Protein AF-A0A8J5UY38-F1 (afdb_monomer_lite)

Secondary structure (DSSP, 8-state):
-HHHHHHHHHHHHHHHHHHHHHS--HHHHHHHHHHHHHHHHHHHHHHHHHHHS---------GGGGSS---HHHHHHHHBSSSSEEE---HHHHHTS-HHHHHHHHHHHTTT--EEE--

Structure (mmCIF, N/CA/C/O backbone):
data_AF-A0A8J5UY38-F1
#
_entry.id   AF-A0A8J5UY38-F1
#
loop_
_atom_site.group_PDB
_atom_site.id
_atom_site.type_symbol
_atom_site.label_atom_id
_atom_site.label_alt_id
_atom_site.label_comp_id
_atom_site.label_asym_id
_atom_site.label_entity_id
_atom_site.label_seq_id
_atom_site.pdbx_PDB_ins_code
_atom_site.Cartn_x
_atom_site.Cartn_y
_atom_site.Cartn_z
_atom_site.occupancy
_atom_site.B_iso_or_equiv
_atom_site.auth_seq_id
_atom_site.auth_comp_id
_atom_site.auth_asym_id
_atom_site.auth_atom_id
_atom_site.pdbx_PDB_model_num
ATOM 1 N N . MET A 1 1 ? 9.227 24.257 -56.733 1.00 61.16 1 MET A N 1
ATOM 2 C CA . MET A 1 1 ? 9.664 22.892 -57.121 1.00 61.16 1 MET A CA 1
ATOM 3 C C . MET A 1 1 ? 11.141 22.641 -56.819 1.00 61.16 1 MET A C 1
ATOM 5 O O . MET A 1 1 ? 11.413 21.622 -56.208 1.00 61.16 1 MET A O 1
ATOM 9 N N . ALA A 1 2 ? 12.070 23.553 -57.137 1.00 66.12 2 ALA A N 1
ATOM 10 C CA . ALA A 1 2 ? 13.512 23.358 -56.895 1.00 66.12 2 ALA A CA 1
ATOM 11 C C . ALA A 1 2 ? 13.932 23.206 -55.411 1.00 66.12 2 ALA A C 1
ATOM 13 O O . ALA A 1 2 ? 14.834 22.435 -55.103 1.00 66.12 2 ALA A O 1
ATOM 14 N N . GLU A 1 3 ? 13.259 23.884 -54.476 1.00 71.94 3 GLU A N 1
ATOM 15 C CA . GLU A 1 3 ? 13.585 23.810 -53.038 1.00 71.94 3 GLU A CA 1
ATOM 16 C C . GLU A 1 3 ? 13.323 22.418 -52.426 1.00 71.94 3 GLU A C 1
ATOM 18 O O . GLU A 1 3 ? 14.075 21.950 -51.573 1.00 71.94 3 GLU A O 1
ATOM 23 N N . ASN A 1 4 ? 12.288 21.723 -52.909 1.00 78.06 4 ASN A N 1
ATOM 24 C CA . ASN A 1 4 ? 11.923 20.385 -52.436 1.00 78.06 4 ASN A CA 1
ATOM 25 C C . ASN A 1 4 ? 12.914 19.314 -52.930 1.00 78.06 4 ASN A C 1
ATOM 27 O O . ASN A 1 4 ? 13.248 18.377 -52.213 1.00 78.06 4 ASN A O 1
ATOM 31 N N . GLU A 1 5 ? 13.433 19.491 -54.146 1.00 79.62 5 GLU A N 1
ATOM 32 C CA . GLU A 1 5 ? 14.453 18.621 -54.744 1.00 79.62 5 GLU A CA 1
ATOM 33 C C . GLU A 1 5 ? 15.807 18.769 -54.026 1.00 79.62 5 GLU A C 1
ATOM 35 O O . GLU A 1 5 ? 16.495 17.778 -53.788 1.00 79.62 5 GLU A O 1
ATOM 40 N N . SER A 1 6 ? 16.160 19.992 -53.605 1.00 82.56 6 SER A N 1
ATOM 41 C CA . SER A 1 6 ? 17.377 20.266 -52.828 1.00 82.56 6 SER A CA 1
ATOM 42 C C . SER A 1 6 ? 17.340 19.617 -51.443 1.00 82.56 6 SER A C 1
ATOM 44 O O . SER A 1 6 ? 18.305 18.961 -51.060 1.00 82.56 6 SER A O 1
ATOM 46 N N . LYS A 1 7 ? 16.222 19.747 -50.709 1.00 86.19 7 LYS A N 1
ATOM 47 C CA . LYS A 1 7 ? 16.050 19.093 -49.397 1.00 86.19 7 LYS A CA 1
ATOM 48 C C . LYS A 1 7 ? 16.119 17.574 -49.507 1.00 86.19 7 LYS A C 1
ATOM 50 O O . LYS A 1 7 ? 16.810 16.928 -48.729 1.00 86.19 7 LYS A O 1
ATOM 55 N N . LYS A 1 8 ? 15.474 17.009 -50.528 1.00 86.62 8 LYS A N 1
ATOM 56 C CA . LYS A 1 8 ? 15.501 15.567 -50.786 1.00 86.62 8 LYS A CA 1
ATOM 57 C C . LYS A 1 8 ? 16.914 15.057 -51.097 1.00 86.62 8 LYS A C 1
ATOM 59 O O . LYS A 1 8 ? 17.278 13.969 -50.659 1.00 86.62 8 LYS A O 1
ATOM 64 N N . MET A 1 9 ? 17.725 15.823 -51.833 1.00 88.00 9 MET A N 1
ATOM 65 C CA . MET A 1 9 ? 19.134 15.478 -52.072 1.00 88.00 9 MET A CA 1
ATOM 66 C C . MET A 1 9 ? 19.986 15.539 -50.802 1.00 88.00 9 MET A C 1
ATOM 68 O O . MET A 1 9 ? 20.829 14.665 -50.598 1.00 88.00 9 MET A O 1
ATOM 72 N N . GLU A 1 10 ? 19.759 16.532 -49.943 1.00 90.44 10 GLU A N 1
ATOM 73 C CA . GLU A 1 10 ? 20.459 16.662 -48.663 1.00 90.44 10 GLU A CA 1
ATOM 74 C C . GLU A 1 10 ? 20.125 15.498 -47.717 1.00 90.44 10 GLU A C 1
ATOM 76 O O . GLU A 1 10 ? 21.032 14.865 -47.174 1.00 90.44 10 GLU A O 1
ATOM 81 N N . GLU A 1 11 ? 18.844 15.131 -47.614 1.00 87.62 11 GLU A N 1
ATOM 82 C CA . GLU A 1 11 ? 18.387 13.967 -46.846 1.00 87.62 11 GLU A CA 1
ATOM 83 C C . GLU A 1 11 ? 19.004 12.659 -47.361 1.00 87.62 11 GLU A C 1
ATOM 85 O O . GLU A 1 11 ? 19.500 11.858 -46.569 1.00 87.62 11 GLU A O 1
ATOM 90 N N . MET A 1 12 ? 19.047 12.442 -48.681 1.00 86.88 12 MET A N 1
ATOM 91 C CA . MET A 1 12 ? 19.672 11.244 -49.259 1.00 86.88 12 MET A CA 1
ATOM 92 C C . MET A 1 12 ? 21.175 11.168 -48.972 1.00 86.88 12 MET A C 1
ATOM 94 O O . MET A 1 12 ? 21.681 10.090 -48.658 1.00 86.88 12 MET A O 1
ATOM 98 N N . CYS A 1 13 ? 21.889 12.293 -49.056 1.00 88.00 13 CYS A N 1
ATOM 99 C CA . CYS A 1 13 ? 23.319 12.354 -48.752 1.00 88.00 13 CYS A CA 1
ATOM 100 C C . CYS A 1 13 ? 23.583 12.022 -47.277 1.00 88.00 13 CYS A C 1
ATOM 102 O O . CYS A 1 13 ? 24.451 11.209 -46.951 1.00 88.00 13 CYS A O 1
ATOM 104 N N . LEU A 1 14 ? 22.775 12.590 -46.383 1.00 85.50 14 LEU A N 1
ATOM 105 C CA . LEU A 1 14 ? 22.870 12.352 -44.949 1.00 85.50 14 LEU A CA 1
ATOM 106 C C . LEU A 1 14 ? 22.584 10.881 -44.611 1.00 85.50 14 LEU A C 1
ATOM 108 O O . LEU A 1 14 ? 23.348 10.259 -43.872 1.00 85.50 14 LEU A O 1
ATOM 112 N N . LEU A 1 15 ? 21.549 10.288 -45.212 1.00 81.50 15 LEU A N 1
ATOM 113 C CA . LEU A 1 15 ? 21.220 8.872 -45.036 1.00 81.50 15 LEU A CA 1
ATOM 114 C C . LEU A 1 15 ? 22.317 7.940 -45.570 1.00 81.50 15 LEU A C 1
ATOM 116 O O . LEU A 1 15 ? 22.617 6.940 -44.928 1.00 81.50 15 LEU A O 1
ATOM 120 N N . GLN A 1 16 ? 22.971 8.273 -46.685 1.00 84.12 16 GLN A N 1
ATOM 121 C CA . GLN A 1 16 ? 24.097 7.490 -47.212 1.00 84.12 16 GLN A CA 1
ATOM 122 C C . GLN A 1 16 ? 25.332 7.535 -46.305 1.00 84.12 16 GLN A C 1
ATOM 124 O O . GLN A 1 16 ? 26.045 6.539 -46.175 1.00 84.12 16 GLN A O 1
ATOM 129 N N . ILE A 1 17 ? 25.600 8.681 -45.675 1.00 80.62 17 ILE A N 1
ATOM 130 C CA . ILE A 1 17 ? 26.696 8.821 -44.710 1.00 80.62 17 ILE A CA 1
ATOM 131 C C . ILE A 1 17 ? 26.387 8.016 -43.447 1.00 80.62 17 ILE A C 1
ATOM 133 O O . ILE A 1 17 ? 27.258 7.296 -42.959 1.00 80.62 17 ILE A O 1
ATOM 137 N N . LEU A 1 18 ? 25.148 8.085 -42.951 1.00 75.19 18 LEU A N 1
ATOM 138 C CA . LEU A 1 18 ? 24.695 7.274 -41.822 1.00 75.19 18 LEU A CA 1
ATOM 139 C C . LEU A 1 18 ? 24.760 5.774 -42.132 1.00 75.19 18 LEU A C 1
ATOM 141 O O . LEU A 1 18 ? 25.220 5.013 -41.288 1.00 75.19 18 LEU A O 1
ATOM 145 N N . ASP A 1 19 ? 24.376 5.352 -43.338 1.00 72.62 19 ASP A N 1
ATOM 146 C CA . ASP A 1 19 ? 24.466 3.955 -43.777 1.00 72.62 19 ASP A CA 1
ATOM 147 C C . ASP A 1 19 ? 25.928 3.484 -43.858 1.00 72.62 19 ASP A C 1
ATOM 149 O O . ASP A 1 19 ? 26.276 2.432 -43.326 1.00 72.62 19 ASP A O 1
ATOM 153 N N . LYS A 1 20 ? 26.835 4.311 -44.400 1.00 73.69 20 LYS A N 1
ATOM 154 C CA . LYS A 1 20 ? 28.282 4.026 -44.399 1.00 73.69 20 LYS A CA 1
ATOM 155 C C . LYS A 1 20 ? 28.887 3.955 -42.997 1.00 73.69 20 LYS A C 1
ATOM 157 O O . LYS A 1 20 ? 29.746 3.111 -42.755 1.00 73.69 20 LYS A O 1
ATOM 162 N N . LEU A 1 21 ? 28.468 4.823 -42.079 1.00 69.75 21 LEU A N 1
ATOM 163 C CA . LEU A 1 21 ? 28.877 4.762 -40.670 1.00 69.75 21 LEU A CA 1
ATOM 164 C C . LEU A 1 21 ? 28.272 3.534 -39.967 1.00 69.75 21 LEU A C 1
ATOM 166 O O . LEU A 1 21 ? 28.899 2.954 -39.080 1.00 69.75 21 LEU A O 1
ATOM 170 N N . GLY A 1 22 ? 27.079 3.120 -40.399 1.00 68.06 22 GLY A N 1
ATOM 171 C CA . GLY A 1 22 ? 26.347 1.940 -39.947 1.00 68.06 22 GLY A CA 1
ATOM 172 C C . GLY A 1 22 ? 26.857 0.610 -40.511 1.00 68.06 22 GLY A C 1
ATOM 173 O O . GLY A 1 22 ? 26.551 -0.431 -39.929 1.00 68.06 22 GLY A O 1
ATOM 174 N N . GLN A 1 23 ? 27.699 0.611 -41.555 1.00 69.50 23 GLN A N 1
ATOM 175 C CA . GLN A 1 23 ? 28.311 -0.581 -42.178 1.00 69.50 23 GLN A CA 1
ATOM 176 C C . GLN A 1 23 ? 29.368 -1.304 -41.305 1.00 69.50 23 GLN A C 1
ATOM 178 O O . GLN A 1 23 ? 30.266 -1.981 -41.798 1.00 69.50 23 GLN A O 1
ATOM 183 N N . GLY A 1 24 ? 29.191 -1.268 -39.981 1.00 64.94 24 GLY A N 1
ATOM 184 C CA . GLY A 1 24 ? 29.411 -2.455 -39.159 1.00 64.94 24 GLY A CA 1
ATOM 185 C C . GLY A 1 24 ? 30.849 -2.721 -38.736 1.00 64.94 24 GLY A C 1
ATOM 186 O O . GLY A 1 24 ? 31.385 -3.799 -38.983 1.00 64.94 24 GLY A O 1
ATOM 187 N N . SER A 1 25 ? 31.448 -1.811 -37.967 1.00 73.88 25 SER A N 1
ATOM 188 C CA . SER A 1 25 ? 32.514 -2.242 -37.058 1.00 73.88 25 SER A CA 1
ATOM 189 C C . SER A 1 25 ? 31.889 -2.996 -35.884 1.00 73.88 25 SER A C 1
ATOM 191 O O . SER A 1 25 ? 30.968 -2.491 -35.240 1.00 73.88 25 SER A O 1
ATOM 193 N N . LYS A 1 26 ? 32.406 -4.187 -35.551 1.00 77.19 26 LYS A N 1
ATOM 194 C CA . LYS A 1 26 ? 32.006 -4.930 -34.337 1.00 77.19 26 LYS A CA 1
ATOM 195 C C . LYS A 1 26 ? 32.082 -4.052 -33.082 1.00 77.19 26 LYS A C 1
ATOM 197 O O . LYS A 1 26 ? 31.275 -4.215 -32.175 1.00 77.19 26 LYS A O 1
ATOM 202 N N . LEU A 1 27 ? 33.009 -3.091 -33.062 1.00 78.94 27 LEU A N 1
ATOM 203 C CA . LEU A 1 27 ? 33.159 -2.130 -31.972 1.00 78.94 27 LEU A CA 1
ATOM 204 C C . LEU A 1 27 ? 31.931 -1.227 -31.805 1.00 78.94 27 LEU A C 1
ATOM 206 O O . LEU A 1 27 ? 31.550 -0.959 -30.672 1.00 78.94 27 LEU A O 1
ATOM 210 N N . LEU A 1 28 ? 31.278 -0.807 -32.895 1.00 83.06 28 LEU A N 1
ATOM 211 C CA . LEU A 1 28 ? 30.073 0.026 -32.827 1.00 83.06 28 LEU A CA 1
ATOM 212 C C . LEU A 1 28 ? 28.929 -0.724 -32.136 1.00 83.06 28 LEU A C 1
ATOM 214 O O . LEU A 1 28 ? 28.303 -0.188 -31.229 1.00 83.06 28 LEU A O 1
ATOM 218 N N . TRP A 1 29 ? 28.708 -1.985 -32.514 1.00 83.75 29 TRP A N 1
ATOM 219 C CA . TRP A 1 29 ? 27.696 -2.837 -31.885 1.00 83.75 29 TRP A CA 1
ATOM 220 C C . TRP A 1 29 ? 28.019 -3.148 -30.422 1.00 83.75 29 TRP A C 1
ATOM 222 O O . TRP A 1 29 ? 27.114 -3.150 -29.593 1.00 83.75 29 TRP A O 1
ATOM 232 N N . ILE A 1 30 ? 29.296 -3.352 -30.079 1.00 87.88 30 ILE A N 1
ATOM 233 C CA . ILE A 1 30 ? 29.726 -3.542 -28.685 1.00 87.88 30 ILE A CA 1
ATOM 234 C C . ILE A 1 30 ? 29.429 -2.288 -27.857 1.00 87.88 30 ILE A C 1
ATOM 236 O O . ILE A 1 30 ? 28.799 -2.392 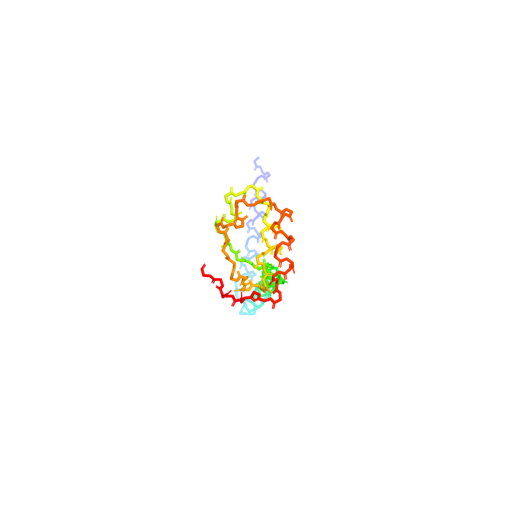-26.808 1.00 87.88 30 ILE A O 1
ATOM 240 N N . VAL A 1 31 ? 29.833 -1.105 -28.331 1.00 88.31 31 VAL A N 1
ATOM 241 C CA . VAL A 1 31 ? 29.578 0.165 -27.633 1.00 88.31 31 VAL A CA 1
ATOM 242 C C . VAL A 1 31 ? 28.078 0.407 -27.496 1.00 88.31 31 VAL A C 1
ATOM 244 O O . VAL A 1 31 ? 27.610 0.708 -26.405 1.00 88.31 31 VAL A O 1
ATOM 247 N N . PHE A 1 32 ? 27.312 0.190 -28.564 1.00 89.44 32 PHE A N 1
ATOM 248 C CA . PHE A 1 32 ? 25.859 0.324 -28.553 1.00 89.44 32 PHE A CA 1
ATOM 249 C C . PHE A 1 32 ? 25.197 -0.584 -27.509 1.00 89.44 32 PHE A C 1
ATOM 251 O O . PHE A 1 32 ? 24.404 -0.109 -26.696 1.00 89.44 32 PHE A O 1
ATOM 258 N N . VAL A 1 33 ? 25.561 -1.870 -27.468 1.00 93.25 33 VAL A N 1
ATOM 259 C CA . VAL A 1 33 ? 25.020 -2.824 -26.489 1.00 93.25 33 VAL A CA 1
ATOM 260 C C . VAL A 1 33 ? 25.414 -2.440 -25.063 1.00 93.25 33 VAL A C 1
ATOM 262 O O . VAL A 1 33 ? 24.567 -2.484 -24.173 1.00 93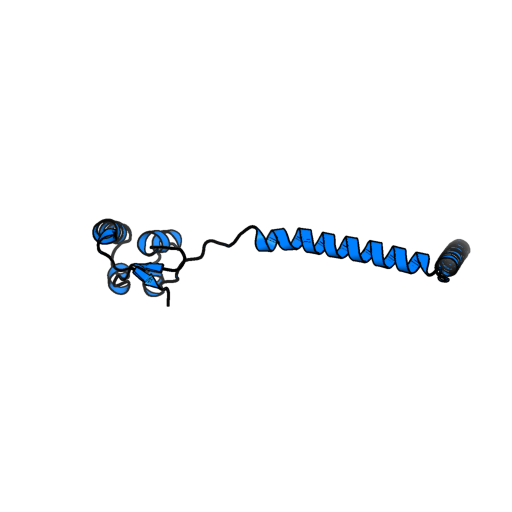.25 33 VAL A O 1
ATOM 265 N N . VAL A 1 34 ? 26.659 -2.020 -24.828 1.00 94.75 34 VAL A N 1
ATOM 266 C CA . VAL A 1 34 ? 27.120 -1.578 -23.500 1.00 94.75 34 VAL A CA 1
ATOM 267 C C . VAL A 1 34 ? 26.371 -0.322 -23.047 1.00 94.75 34 VAL A C 1
ATOM 269 O O . VAL A 1 34 ? 25.881 -0.269 -21.917 1.00 94.75 34 VAL A O 1
ATOM 272 N N . SER A 1 35 ? 26.218 0.670 -23.922 1.00 92.69 35 SER A N 1
ATOM 273 C CA . SER A 1 35 ? 25.493 1.905 -23.619 1.00 92.69 35 SER A CA 1
ATOM 274 C C . SER A 1 35 ? 24.008 1.649 -23.352 1.00 92.69 35 SER A C 1
ATOM 276 O O . SER A 1 35 ? 23.454 2.194 -22.398 1.00 92.69 35 SER A O 1
ATOM 278 N N . ILE A 1 36 ? 23.361 0.778 -24.130 1.00 95.62 36 ILE A N 1
ATOM 279 C CA . ILE A 1 36 ? 21.957 0.413 -23.897 1.00 95.62 36 ILE A CA 1
ATOM 280 C C . ILE A 1 36 ? 21.806 -0.362 -22.597 1.00 95.62 36 ILE A C 1
ATOM 282 O O . ILE A 1 36 ? 20.939 -0.035 -21.792 1.00 95.62 36 ILE A O 1
ATOM 286 N N . THR A 1 37 ? 22.654 -1.361 -22.363 1.00 95.50 37 THR A N 1
ATOM 287 C CA . THR A 1 37 ? 22.548 -2.215 -21.175 1.00 95.50 37 THR A CA 1
ATOM 288 C C . THR A 1 37 ? 22.734 -1.393 -19.904 1.00 95.50 37 THR A C 1
ATOM 290 O O . THR A 1 37 ? 21.934 -1.507 -18.981 1.00 95.50 37 THR A O 1
ATOM 293 N N . THR A 1 38 ? 23.734 -0.508 -19.870 1.00 93.00 38 THR A N 1
ATOM 294 C CA . THR A 1 38 ? 23.953 0.386 -18.722 1.00 93.00 38 THR A CA 1
ATOM 295 C C . THR A 1 38 ? 22.779 1.343 -18.510 1.00 93.00 38 THR A C 1
ATOM 297 O O . THR A 1 38 ? 22.322 1.492 -17.379 1.00 93.00 38 THR A O 1
ATOM 300 N N . SER A 1 39 ? 22.223 1.918 -19.578 1.00 93.38 39 SER A N 1
ATOM 301 C CA . SER A 1 39 ? 21.052 2.801 -19.490 1.00 93.38 39 SER A CA 1
ATOM 302 C C . SER A 1 39 ? 19.804 2.072 -18.980 1.00 93.38 39 SER A C 1
ATOM 304 O O . SER A 1 39 ? 19.104 2.589 -18.110 1.00 93.38 39 SER A O 1
ATOM 306 N N . LEU A 1 40 ? 19.541 0.858 -19.475 1.00 95.25 40 LEU A N 1
ATOM 307 C CA . LEU A 1 40 ? 18.395 0.046 -19.059 1.00 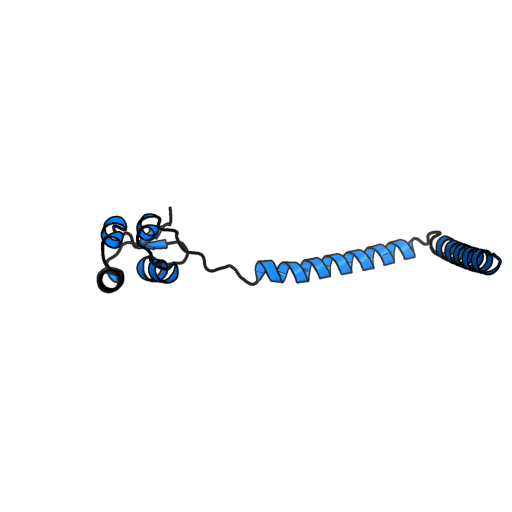95.25 40 LEU A CA 1
ATOM 308 C C . LEU A 1 40 ? 18.513 -0.395 -17.601 1.00 95.25 40 LEU A C 1
ATOM 310 O O . LEU A 1 40 ? 17.551 -0.263 -16.847 1.00 95.25 40 LEU A O 1
ATOM 314 N N . VAL A 1 41 ? 19.687 -0.881 -17.187 1.00 94.75 41 VAL A N 1
ATOM 315 C CA . VAL A 1 41 ? 19.928 -1.289 -15.796 1.00 94.75 41 VAL A CA 1
ATOM 316 C C . VAL A 1 41 ? 19.787 -0.096 -14.860 1.00 94.75 41 VAL A C 1
ATOM 318 O O . VAL A 1 41 ? 19.160 -0.225 -13.814 1.00 94.75 41 VAL A O 1
ATOM 321 N N . ASN A 1 42 ? 20.305 1.072 -15.243 1.00 89.75 42 ASN A N 1
ATOM 322 C CA . ASN A 1 42 ? 20.193 2.270 -14.420 1.00 89.75 42 ASN A CA 1
ATOM 323 C C . ASN A 1 42 ? 18.735 2.741 -14.298 1.00 89.75 42 ASN A C 1
ATOM 325 O O . ASN A 1 42 ? 18.265 3.015 -13.197 1.00 89.75 42 ASN A O 1
ATOM 329 N N . GLY A 1 43 ? 17.987 2.748 -15.407 1.00 89.62 43 GLY A N 1
ATOM 330 C CA . GLY A 1 43 ? 16.557 3.063 -15.397 1.00 89.62 43 GLY A CA 1
ATOM 331 C C . GLY A 1 43 ? 15.749 2.094 -14.530 1.00 89.62 43 GLY A C 1
ATOM 332 O O . GLY A 1 43 ? 14.931 2.525 -13.718 1.00 89.62 43 GLY A O 1
ATOM 333 N N . LEU A 1 44 ? 16.019 0.791 -14.639 1.00 89.31 44 LEU A N 1
ATOM 334 C CA . LEU A 1 44 ? 15.361 -0.226 -13.821 1.00 89.31 44 LEU A CA 1
ATOM 335 C C . LEU A 1 44 ? 15.736 -0.099 -12.339 1.00 89.31 44 LEU A C 1
ATOM 337 O O . LEU A 1 44 ? 14.865 -0.210 -11.479 1.00 89.31 44 LEU A O 1
ATOM 341 N N . HIS A 1 45 ? 17.005 0.175 -12.032 1.00 88.06 45 HIS A N 1
ATOM 342 C CA . HIS A 1 45 ? 17.476 0.364 -10.664 1.00 88.06 45 HIS A CA 1
ATOM 343 C C . HIS A 1 45 ? 16.794 1.568 -10.002 1.00 88.06 45 HIS A C 1
ATOM 345 O O . HIS A 1 45 ? 16.219 1.424 -8.923 1.00 88.06 45 HIS A O 1
ATOM 351 N N . SER A 1 46 ? 16.753 2.723 -10.674 1.00 86.19 46 SER A N 1
ATOM 352 C CA . SER A 1 46 ? 16.049 3.905 -10.164 1.00 86.19 46 SER A CA 1
ATOM 353 C C . SER A 1 46 ? 14.546 3.665 -9.982 1.00 86.19 46 SER A C 1
ATOM 355 O O . SER A 1 46 ? 13.982 4.089 -8.977 1.00 86.19 46 SER A O 1
ATOM 357 N N . MET A 1 47 ? 13.897 2.943 -10.903 1.00 84.44 47 MET A N 1
ATOM 358 C CA . MET A 1 47 ? 12.471 2.611 -10.781 1.00 84.44 47 MET A CA 1
ATOM 359 C C . MET A 1 47 ? 12.190 1.615 -9.654 1.00 84.44 47 MET A C 1
ATOM 361 O O . MET A 1 47 ? 11.182 1.745 -8.966 1.00 84.44 47 MET A O 1
ATOM 365 N N . SER A 1 48 ? 13.082 0.650 -9.418 1.00 83.62 48 SER A N 1
ATOM 366 C CA . SER A 1 48 ? 12.909 -0.338 -8.348 1.00 83.62 48 SER A CA 1
ATOM 367 C C . SER A 1 48 ? 12.841 0.307 -6.963 1.00 83.62 48 SER A C 1
ATOM 369 O O . SER A 1 48 ? 12.066 -0.139 -6.120 1.00 83.62 48 SER A O 1
ATOM 371 N N . TYR A 1 49 ? 13.568 1.410 -6.749 1.00 79.38 49 TYR A N 1
ATOM 372 C CA . TYR A 1 49 ? 13.547 2.128 -5.477 1.00 79.38 49 TYR A CA 1
ATOM 373 C C . TYR A 1 49 ? 12.157 2.681 -5.149 1.00 79.38 49 TYR A C 1
ATOM 375 O O . TYR A 1 49 ? 11.725 2.591 -4.008 1.00 79.38 49 TYR A O 1
ATOM 383 N N . VAL A 1 50 ? 11.411 3.170 -6.145 1.00 77.81 50 VAL A N 1
ATOM 384 C CA . VAL A 1 50 ? 10.048 3.693 -5.942 1.00 77.81 50 VAL A CA 1
ATOM 385 C C . VAL A 1 50 ? 9.093 2.611 -5.428 1.00 77.81 50 VAL A C 1
ATOM 387 O O . VAL A 1 50 ? 8.219 2.902 -4.620 1.00 77.81 50 VAL A O 1
ATOM 390 N N . PHE A 1 51 ? 9.274 1.361 -5.858 1.00 72.81 51 PHE A N 1
ATOM 391 C CA . PHE A 1 51 ? 8.408 0.248 -5.457 1.00 72.81 51 PHE A CA 1
ATOM 392 C C . PHE A 1 51 ? 8.882 -0.485 -4.195 1.00 72.81 51 PHE A C 1
ATOM 394 O O . PHE A 1 51 ? 8.084 -1.176 -3.569 1.00 72.81 51 PHE A O 1
ATOM 401 N N . ILE A 1 52 ? 10.158 -0.353 -3.819 1.00 76.75 52 ILE A N 1
ATOM 402 C CA . ILE A 1 52 ? 10.733 -0.997 -2.625 1.00 76.75 52 ILE A CA 1
ATOM 403 C C . ILE A 1 52 ? 10.733 -0.056 -1.412 1.00 76.75 52 ILE A C 1
ATOM 405 O O . ILE A 1 52 ? 10.658 -0.529 -0.282 1.00 76.75 52 ILE A O 1
ATOM 409 N N . ALA A 1 53 ? 10.831 1.262 -1.621 1.00 73.94 53 ALA A N 1
ATOM 410 C CA . ALA A 1 53 ? 11.075 2.218 -0.540 1.00 73.94 53 ALA A CA 1
ATOM 411 C C . ALA A 1 53 ? 9.950 2.290 0.501 1.00 73.94 53 ALA A C 1
ATOM 413 O O . ALA A 1 53 ? 10.229 2.595 1.658 1.00 73.94 53 ALA A O 1
ATOM 414 N N . GLU A 1 54 ? 8.704 1.997 0.126 1.00 71.50 54 GLU A N 1
ATOM 415 C CA . GLU A 1 54 ? 7.576 2.068 1.052 1.00 71.50 54 GLU A CA 1
ATOM 416 C C . GLU A 1 54 ? 6.738 0.791 0.999 1.00 71.50 54 GLU A C 1
ATOM 418 O O . GLU A 1 54 ? 5.986 0.545 0.058 1.00 71.50 54 GLU A O 1
ATOM 423 N N . ILE A 1 55 ? 6.837 -0.013 2.059 1.00 72.62 55 ILE A N 1
ATOM 424 C CA . ILE A 1 55 ? 5.816 -1.011 2.372 1.00 72.62 55 ILE A CA 1
ATOM 425 C C . ILE A 1 55 ? 4.660 -0.229 3.010 1.00 72.62 55 ILE A C 1
ATOM 427 O O . ILE A 1 55 ? 4.843 0.324 4.099 1.00 72.62 55 I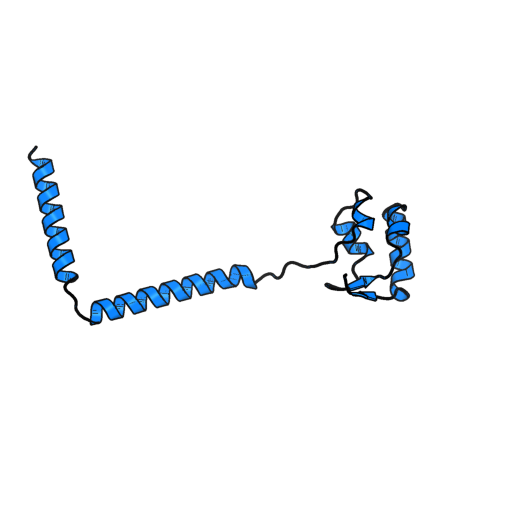LE A O 1
ATOM 431 N N . PRO A 1 56 ? 3.481 -0.126 2.369 1.00 74.25 56 PRO A N 1
ATOM 432 C CA . PRO A 1 56 ? 2.359 0.565 2.980 1.00 74.25 56 PRO A CA 1
ATOM 433 C C . PRO A 1 56 ? 1.976 -0.161 4.269 1.00 74.25 56 PRO A C 1
ATOM 435 O O . PRO A 1 56 ? 1.926 -1.392 4.308 1.00 74.25 56 PRO A O 1
ATOM 438 N N . GLY A 1 57 ? 1.688 0.599 5.326 1.00 77.12 57 GLY A N 1
ATOM 439 C CA . GLY A 1 57 ? 1.248 0.020 6.592 1.00 77.12 57 GLY A CA 1
ATOM 440 C C . GLY A 1 57 ? -0.004 -0.830 6.378 1.00 77.12 57 GLY A C 1
ATOM 441 O O . GLY A 1 57 ? -1.081 -0.294 6.100 1.00 77.12 57 GLY A O 1
ATOM 442 N N . HIS A 1 58 ? 0.138 -2.145 6.511 1.00 82.81 58 HIS A N 1
ATOM 443 C CA . HIS A 1 58 ? -0.959 -3.092 6.398 1.00 82.81 58 HIS A CA 1
ATOM 444 C C . HIS A 1 58 ? -1.640 -3.256 7.758 1.00 82.81 58 HIS A C 1
ATOM 446 O O . HIS A 1 58 ? -1.055 -3.026 8.817 1.00 82.81 58 HIS A O 1
ATOM 452 N N . TRP A 1 59 ? -2.936 -3.530 7.716 1.00 87.06 59 TRP A N 1
ATOM 453 C CA . TRP A 1 59 ? -3.753 -3.796 8.890 1.00 87.06 59 TRP A CA 1
ATOM 454 C C . TRP A 1 59 ? -4.981 -4.583 8.448 1.00 87.06 59 TRP A C 1
ATOM 456 O O . TRP A 1 59 ? -5.298 -4.679 7.259 1.00 87.06 59 TRP A O 1
ATOM 466 N N . CYS A 1 60 ? -5.670 -5.158 9.418 1.00 88.00 60 CYS A N 1
ATOM 467 C CA . CYS A 1 60 ? -6.660 -6.181 9.145 1.00 88.00 60 CYS A CA 1
ATOM 468 C C . CYS A 1 60 ? -8.043 -5.582 8.928 1.00 88.00 60 CYS A C 1
ATOM 470 O O . CYS A 1 60 ? -8.521 -4.774 9.727 1.00 88.00 60 CYS A O 1
ATOM 472 N N . SER A 1 61 ? -8.693 -5.998 7.842 1.00 87.38 61 SER A N 1
ATOM 473 C CA . SER A 1 61 ? -10.046 -5.560 7.521 1.00 87.38 61 SER A CA 1
ATOM 474 C C . SER A 1 61 ? -11.053 -6.325 8.374 1.00 87.38 61 SER A C 1
ATOM 476 O O . SER A 1 61 ? -11.099 -7.551 8.328 1.00 87.38 61 SER A O 1
ATOM 478 N N . ILE A 1 62 ? -11.860 -5.605 9.153 1.00 89.44 62 ILE A N 1
ATOM 479 C CA . ILE A 1 62 ? -12.846 -6.193 10.068 1.00 89.44 62 ILE A CA 1
ATOM 480 C C . ILE A 1 62 ? -14.236 -5.805 9.566 1.00 89.44 62 ILE A C 1
ATOM 482 O O . ILE A 1 62 ? -14.717 -4.711 9.879 1.00 89.44 62 ILE A O 1
ATOM 486 N N . PRO A 1 63 ? -14.894 -6.661 8.765 1.00 87.31 63 PRO A N 1
ATOM 487 C CA . PRO A 1 63 ? -16.133 -6.304 8.075 1.00 87.31 63 PRO A CA 1
ATOM 488 C C . PRO A 1 63 ? -17.283 -5.985 9.038 1.00 87.31 63 PRO A C 1
ATOM 490 O O . PRO A 1 63 ? -18.191 -5.229 8.702 1.00 87.31 63 PRO A O 1
ATOM 493 N N . GLN A 1 64 ? -17.246 -6.512 10.264 1.00 86.19 64 GLN A N 1
ATOM 494 C CA . GLN A 1 64 ? -18.243 -6.223 11.296 1.00 86.19 64 GLN A CA 1
ATOM 495 C C . GLN A 1 64 ? -18.216 -4.742 11.707 1.00 86.19 64 GLN A C 1
ATOM 497 O O . GLN A 1 64 ? -19.270 -4.148 11.916 1.00 86.19 64 GLN A O 1
ATOM 502 N N . LEU A 1 65 ? -17.025 -4.135 11.736 1.00 85.00 65 LEU A N 1
ATOM 503 C CA . LEU A 1 65 ? -16.808 -2.733 12.098 1.00 85.00 65 LEU A CA 1
ATOM 504 C C . LEU A 1 65 ? -16.937 -1.764 10.912 1.00 85.00 65 LEU A C 1
ATOM 506 O O . LEU A 1 65 ? -16.833 -0.558 11.106 1.00 85.00 65 LEU A O 1
ATOM 510 N N . GLN A 1 66 ? -17.183 -2.268 9.697 1.00 80.12 66 GLN A N 1
ATOM 511 C CA . GLN A 1 66 ? -17.478 -1.444 8.514 1.00 80.12 66 GLN A CA 1
ATOM 512 C C . GLN A 1 66 ? -18.963 -1.072 8.395 1.00 80.12 66 GLN A C 1
ATOM 514 O O . GLN A 1 66 ? -19.319 -0.197 7.611 1.00 80.12 66 GLN A O 1
ATOM 519 N N . LYS A 1 67 ? -19.837 -1.757 9.142 1.00 71.69 67 LYS A N 1
ATOM 520 C CA . LYS A 1 67 ? -21.272 -1.453 9.217 1.00 71.69 67 LYS A CA 1
ATOM 521 C C . LYS A 1 67 ? -21.563 -0.117 9.908 1.00 71.69 67 LYS A C 1
ATOM 523 O O . LYS A 1 67 ? -22.377 0.640 9.379 1.00 71.69 67 LYS A O 1
ATOM 528 N N . PRO A 1 68 ? -20.959 0.197 11.070 1.00 71.75 68 PRO A N 1
ATOM 529 C CA . PRO A 1 68 ? -20.995 1.559 11.572 1.00 71.75 68 PRO A CA 1
ATOM 530 C C . PRO A 1 68 ? -20.153 2.450 10.646 1.00 71.75 68 PRO A C 1
ATOM 532 O O . PRO A 1 68 ? -19.101 2.029 10.175 1.00 71.75 68 PRO A O 1
ATOM 535 N N . ASN A 1 69 ? -20.600 3.684 10.382 1.00 82.44 69 ASN A N 1
ATOM 536 C CA . ASN A 1 69 ? -19.896 4.685 9.557 1.00 82.44 69 ASN A CA 1
ATOM 537 C C . ASN A 1 69 ? -18.601 5.204 10.234 1.00 82.44 69 ASN A C 1
ATOM 539 O O . ASN A 1 69 ? -18.394 6.409 10.379 1.00 82.44 69 ASN A O 1
ATOM 543 N N . TRP A 1 70 ? -17.744 4.305 10.712 1.00 87.19 70 TRP A N 1
ATOM 544 C CA . TRP A 1 70 ? -16.461 4.608 11.331 1.00 87.19 70 TRP A CA 1
ATOM 545 C C . TRP A 1 70 ? -15.382 4.760 10.268 1.00 87.19 70 TRP A C 1
ATOM 547 O O . TRP A 1 70 ? -15.354 4.064 9.254 1.00 87.19 70 TRP A O 1
ATOM 557 N N . SER A 1 71 ? -14.451 5.676 10.512 1.00 89.88 71 SER A N 1
ATOM 558 C CA . SER A 1 71 ? -13.294 5.831 9.639 1.00 89.88 71 SER A CA 1
ATOM 559 C C . SER A 1 71 ? -12.328 4.653 9.794 1.00 89.88 71 SER A C 1
ATOM 561 O O . SER A 1 71 ? -12.167 4.089 10.876 1.00 89.88 71 SER A O 1
ATOM 563 N N . ALA A 1 72 ? -11.589 4.335 8.731 1.00 87.94 72 ALA A N 1
ATOM 564 C CA . ALA A 1 72 ? -10.536 3.317 8.772 1.00 87.94 72 ALA A CA 1
ATOM 565 C C . ALA A 1 72 ? -9.518 3.550 9.909 1.00 87.94 72 ALA A C 1
ATOM 567 O O . ALA A 1 72 ? -9.049 2.600 10.529 1.00 87.94 72 ALA A O 1
ATOM 568 N N . LYS A 1 73 ? -9.215 4.818 10.232 1.00 88.75 73 LYS A N 1
ATOM 569 C CA . LYS A 1 73 ? -8.317 5.185 11.341 1.00 88.75 73 LYS A CA 1
ATOM 570 C C . LYS A 1 73 ? -8.892 4.801 12.705 1.00 88.75 73 LYS A C 1
ATOM 572 O O . LYS A 1 73 ? -8.154 4.317 13.556 1.00 88.75 73 LYS A O 1
ATOM 577 N N . GLN A 1 74 ? -10.194 5.004 12.896 1.00 90.81 74 GLN A N 1
ATOM 578 C CA . GLN A 1 74 ? -10.899 4.630 14.122 1.00 90.81 74 GLN A CA 1
ATOM 579 C C . GLN A 1 74 ? -10.916 3.116 14.304 1.00 90.81 74 GLN A C 1
ATOM 581 O O . GLN A 1 74 ? -10.553 2.635 15.371 1.00 90.81 74 GLN A O 1
ATOM 586 N N . ILE A 1 75 ? -11.259 2.377 13.244 1.00 90.94 75 ILE A N 1
ATOM 587 C CA . ILE A 1 75 ? -11.267 0.910 13.261 1.00 90.94 75 ILE A CA 1
ATOM 588 C C . ILE A 1 75 ? -9.865 0.388 13.598 1.00 90.94 75 ILE A C 1
ATOM 590 O O . ILE A 1 75 ? -9.719 -0.411 14.518 1.00 90.94 75 ILE A O 1
ATOM 594 N N . LYS A 1 76 ? -8.828 0.905 12.928 1.00 90.38 76 LYS A N 1
ATOM 595 C CA . LYS A 1 76 ? -7.431 0.538 13.191 1.00 90.38 76 LYS A CA 1
ATOM 596 C C . LYS A 1 76 ? -7.028 0.779 14.652 1.00 90.38 76 LYS A C 1
ATOM 598 O O . LYS A 1 76 ? -6.403 -0.084 15.251 1.00 90.38 76 LYS A O 1
ATOM 603 N N . ASN A 1 77 ? -7.415 1.907 15.248 1.00 91.44 77 ASN A N 1
ATOM 604 C CA . ASN A 1 77 ? -7.057 2.246 16.631 1.00 91.44 77 ASN A CA 1
ATOM 605 C C . ASN A 1 77 ? -7.612 1.254 17.673 1.00 91.44 77 ASN A C 1
ATOM 607 O O . ASN A 1 77 ? -6.968 1.005 18.689 1.00 91.44 77 ASN A O 1
ATOM 611 N N . ILE A 1 78 ? -8.798 0.687 17.427 1.00 91.62 78 ILE A N 1
ATOM 612 C CA . ILE A 1 78 ? -9.460 -0.233 18.367 1.00 91.62 78 ILE A CA 1
ATOM 613 C C . ILE A 1 78 ? -9.140 -1.707 18.103 1.00 91.62 78 ILE A C 1
ATOM 615 O O . ILE A 1 78 ? -9.277 -2.535 19.001 1.00 91.62 78 ILE A O 1
ATOM 619 N N . SER A 1 79 ? -8.739 -2.059 16.881 1.00 90.69 79 SER A N 1
ATOM 620 C CA . SER A 1 79 ? -8.518 -3.454 16.508 1.00 90.69 79 SER A CA 1
ATOM 621 C C . SER A 1 79 ? -7.057 -3.865 16.431 1.00 90.69 79 SER A C 1
ATOM 623 O O . SER A 1 79 ? -6.765 -5.041 16.643 1.00 90.69 79 SER A O 1
ATOM 625 N N . GLN A 1 80 ? -6.153 -2.931 16.133 1.00 90.69 80 GLN A N 1
ATOM 626 C CA . GLN A 1 80 ? -4.768 -3.252 15.824 1.00 90.69 80 GLN A CA 1
ATOM 627 C C . GLN A 1 80 ? -3.979 -3.604 17.088 1.00 90.69 80 GLN A C 1
ATOM 629 O O . GLN A 1 80 ? -3.753 -2.753 17.952 1.00 90.69 80 GLN A O 1
ATOM 634 N N . ALA A 1 81 ? -3.515 -4.852 17.153 1.00 88.81 81 ALA A N 1
ATOM 635 C CA . ALA A 1 81 ? -2.494 -5.276 18.104 1.00 88.81 81 ALA A CA 1
ATOM 636 C C . ALA A 1 81 ? -1.093 -5.178 17.477 1.00 88.81 81 ALA A C 1
ATOM 638 O O . ALA A 1 81 ? -0.166 -4.699 18.125 1.00 88.81 81 ALA A O 1
ATOM 639 N N . ASP A 1 82 ? -0.975 -5.587 16.211 1.00 85.81 82 ASP A N 1
ATOM 640 C CA . ASP A 1 82 ? 0.249 -5.571 15.403 1.00 85.81 82 ASP A CA 1
ATOM 641 C C . ASP A 1 82 ? -0.109 -5.396 13.907 1.00 85.81 82 ASP A C 1
ATOM 643 O O . ASP A 1 82 ? -1.281 -5.235 13.566 1.00 85.81 82 ASP A O 1
ATOM 647 N N . GLU A 1 83 ? 0.857 -5.416 12.988 1.00 83.06 83 GLU A N 1
ATOM 648 C CA . GLU A 1 83 ? 0.599 -5.288 11.540 1.00 83.06 83 GLU A CA 1
ATOM 649 C C . GLU A 1 83 ? -0.243 -6.454 10.972 1.00 83.06 83 GLU A C 1
ATOM 651 O O . GLU A 1 83 ? -1.126 -6.237 10.139 1.00 83.06 83 GLU A O 1
ATOM 656 N N . CYS A 1 84 ? -0.047 -7.670 11.500 1.00 86.62 84 CYS A N 1
ATOM 657 C CA . CYS A 1 84 ? -0.727 -8.906 11.072 1.00 86.62 84 CYS A CA 1
ATOM 658 C C . CYS A 1 84 ? -1.667 -9.514 12.125 1.00 86.62 84 CYS A C 1
ATOM 660 O O . CYS A 1 84 ? -2.172 -10.626 11.934 1.00 86.62 84 CYS A O 1
ATOM 662 N N . HIS A 1 85 ? -1.886 -8.820 13.244 1.00 91.25 85 HIS A N 1
ATOM 663 C CA . HIS A 1 85 ? -2.659 -9.354 14.358 1.00 91.25 85 HIS A CA 1
ATOM 664 C C . HIS A 1 85 ? -3.670 -8.355 14.914 1.00 91.25 85 HIS A C 1
ATOM 666 O O . HIS A 1 85 ? -3.415 -7.151 15.012 1.00 91.25 85 HIS A O 1
ATOM 672 N N . ILE A 1 86 ? -4.804 -8.892 15.358 1.00 92.94 86 ILE A N 1
ATOM 673 C CA . ILE A 1 86 ? -5.896 -8.134 15.968 1.00 92.94 86 ILE A CA 1
ATOM 674 C C . ILE A 1 86 ? 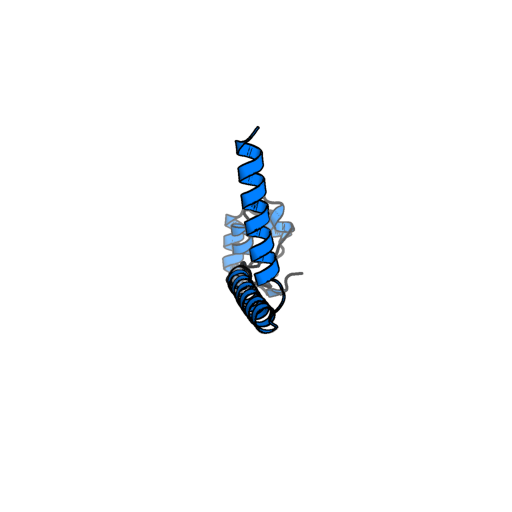-6.263 -8.682 17.341 1.00 92.94 86 ILE A C 1
ATOM 676 O O . ILE A 1 86 ? -5.983 -9.835 17.675 1.00 92.94 86 ILE A O 1
ATOM 680 N N . TYR A 1 87 ? -6.918 -7.849 18.143 1.00 92.56 87 TYR A N 1
ATOM 681 C CA . TYR A 1 87 ? -7.495 -8.284 19.411 1.00 92.56 87 TYR A CA 1
ATOM 682 C C . TYR A 1 87 ? -8.688 -9.218 19.199 1.00 92.56 87 TYR A C 1
ATOM 684 O O . TYR A 1 87 ? -9.574 -8.952 18.395 1.00 92.56 87 TYR A O 1
ATOM 692 N N . ASN A 1 88 ? -8.761 -10.298 19.968 1.00 92.56 88 ASN A N 1
ATOM 693 C CA . ASN A 1 88 ? -9.873 -11.239 19.925 1.00 92.56 88 ASN A CA 1
ATOM 694 C C . ASN A 1 88 ? -11.090 -10.698 20.696 1.00 92.56 88 ASN A C 1
ATOM 696 O O . ASN A 1 88 ? -11.432 -11.189 21.773 1.00 92.56 88 ASN A O 1
ATOM 700 N N . PHE A 1 89 ? -11.709 -9.644 20.170 1.00 91.19 89 PHE A N 1
ATOM 701 C CA . PHE A 1 89 ? -12.962 -9.096 20.681 1.00 91.19 89 PHE A CA 1
ATOM 702 C C . PHE A 1 89 ? -14.149 -9.561 19.842 1.00 91.19 89 PHE A C 1
ATOM 704 O O . PHE A 1 89 ? -14.025 -9.850 18.650 1.00 91.19 89 PHE A O 1
ATOM 711 N N . ASN A 1 90 ? -15.342 -9.551 20.440 1.00 92.25 90 ASN A N 1
ATOM 712 C CA . ASN A 1 90 ? -16.565 -9.706 19.668 1.00 92.25 90 ASN A CA 1
ATOM 713 C C . ASN A 1 90 ? -16.891 -8.403 18.925 1.00 92.25 90 ASN A C 1
ATOM 715 O O . ASN A 1 90 ? -17.581 -7.518 19.429 1.00 92.25 90 ASN A O 1
ATOM 719 N N . TYR A 1 91 ? -16.394 -8.288 17.696 1.00 90.25 91 TYR A N 1
ATOM 720 C CA . TYR A 1 91 ? -16.578 -7.097 16.870 1.00 90.25 91 TYR A CA 1
ATOM 721 C C . TYR A 1 91 ? -18.033 -6.811 16.476 1.00 90.25 91 TYR A C 1
ATOM 723 O O . TYR A 1 91 ? -18.334 -5.675 16.122 1.00 90.25 91 TYR A O 1
ATOM 731 N N . GLN A 1 92 ? -18.943 -7.791 16.547 1.00 90.88 92 GLN A N 1
ATOM 732 C CA . GLN A 1 92 ? -20.374 -7.521 16.352 1.00 90.88 92 GLN A CA 1
ATOM 733 C C . GLN A 1 92 ? -20.943 -6.699 17.509 1.00 90.88 92 GLN A C 1
ATOM 735 O O . GLN A 1 92 ? -21.726 -5.782 17.277 1.00 90.88 92 GLN A O 1
ATOM 740 N N . ASP A 1 93 ? -20.522 -6.990 18.741 1.00 90.50 93 ASP A N 1
ATOM 741 C CA . ASP A 1 93 ? -20.980 -6.258 19.923 1.00 90.50 93 ASP A CA 1
ATOM 742 C C . ASP A 1 93 ? -20.422 -4.834 19.911 1.00 90.50 93 ASP A C 1
ATOM 744 O O . ASP A 1 93 ? -21.156 -3.873 20.139 1.00 90.50 93 ASP A O 1
ATOM 748 N N . LEU A 1 94 ? -19.142 -4.690 19.545 1.00 90.00 94 LEU A N 1
ATOM 749 C CA . LEU A 1 94 ? -18.500 -3.383 19.407 1.00 90.00 94 LEU A CA 1
ATOM 750 C C . LEU A 1 94 ? -19.152 -2.533 18.309 1.00 90.00 94 LEU A C 1
ATOM 752 O O . LEU A 1 94 ? -19.318 -1.334 18.493 1.00 90.00 94 LEU A O 1
ATOM 756 N N . ALA A 1 95 ? -19.586 -3.140 17.200 1.00 89.56 95 ALA A N 1
ATOM 757 C CA . ALA A 1 95 ? -20.252 -2.426 16.109 1.00 89.56 95 ALA A CA 1
ATOM 758 C C . ALA A 1 95 ? -21.592 -1.776 16.511 1.00 89.56 95 ALA A C 1
ATOM 760 O O . ALA A 1 95 ? -22.044 -0.854 15.831 1.00 89.56 95 ALA A O 1
ATOM 761 N N . ASN A 1 96 ? -22.224 -2.244 17.594 1.00 90.19 96 ASN A N 1
ATOM 762 C CA . ASN A 1 96 ? -23.478 -1.688 18.112 1.00 90.19 96 ASN A CA 1
ATOM 763 C C . ASN A 1 96 ? -23.265 -0.523 19.093 1.00 90.19 96 ASN A C 1
ATOM 765 O O . ASN A 1 96 ? -24.216 0.193 19.412 1.00 90.19 96 ASN A O 1
ATOM 769 N N . LEU A 1 97 ? -22.043 -0.339 19.596 1.00 88.50 97 LEU A N 1
ATOM 770 C CA . LEU A 1 97 ? -21.692 0.734 20.523 1.00 88.50 97 LEU A CA 1
ATOM 771 C C . LEU A 1 97 ? -21.290 2.002 19.763 1.00 88.50 97 LEU A C 1
ATOM 773 O O . LEU A 1 97 ? -21.006 1.980 18.566 1.00 88.50 97 LEU A O 1
ATOM 777 N N . LYS A 1 98 ? -21.240 3.140 20.463 1.00 90.00 98 LYS A N 1
ATOM 778 C CA . LYS A 1 98 ? -20.594 4.337 19.913 1.00 90.00 98 LYS A CA 1
ATOM 779 C C . LYS A 1 98 ? -19.076 4.159 19.922 1.00 90.00 98 LYS A C 1
ATOM 781 O O . LYS A 1 98 ? -18.529 3.354 20.681 1.00 90.00 98 LYS A O 1
ATOM 786 N N . TYR A 1 99 ? -18.391 4.919 19.071 1.00 90.00 99 TYR A N 1
ATOM 787 C CA . TYR A 1 99 ? -16.937 4.835 18.954 1.00 90.00 99 TYR A CA 1
ATOM 788 C C . TYR A 1 99 ? -16.242 5.179 20.280 1.00 90.00 99 TYR A C 1
ATOM 790 O O . TYR A 1 99 ? -15.318 4.480 20.682 1.00 90.00 99 TYR A O 1
ATOM 798 N N . GLU A 1 100 ? -16.717 6.202 20.992 1.00 91.69 100 GLU A N 1
ATOM 799 C CA . GLU A 1 100 ? -16.119 6.671 22.248 1.00 91.69 100 GLU A CA 1
ATOM 800 C C . GLU A 1 100 ? -16.195 5.603 23.351 1.00 91.69 100 GLU A C 1
ATOM 802 O O . GLU A 1 100 ? -15.219 5.358 24.065 1.00 91.69 100 GLU A O 1
ATOM 807 N N . ASP A 1 101 ? -17.340 4.923 23.449 1.00 92.00 101 ASP A N 1
ATOM 808 C CA . ASP A 1 101 ? -17.565 3.842 24.412 1.00 92.00 101 ASP A CA 1
ATOM 809 C C . ASP A 1 101 ? -16.703 2.619 24.074 1.00 92.00 101 ASP A C 1
ATOM 811 O O . ASP A 1 101 ? -16.097 2.003 24.954 1.00 92.00 101 ASP A O 1
ATOM 815 N N . THR A 1 102 ? -16.589 2.311 22.779 1.00 91.69 102 THR A N 1
ATOM 816 C CA . THR A 1 102 ? -15.746 1.225 22.264 1.00 91.69 102 THR A CA 1
ATOM 817 C C . THR A 1 102 ? -14.273 1.489 22.552 1.00 91.69 102 THR A C 1
ATOM 819 O O . THR A 1 102 ? -13.566 0.605 23.030 1.00 91.69 102 THR A O 1
ATOM 822 N N . GLU A 1 103 ? -13.797 2.709 22.304 1.00 92.69 103 GLU A N 1
ATOM 823 C CA . GLU A 1 103 ? -12.410 3.083 22.558 1.00 92.69 103 GLU A CA 1
ATOM 824 C C . GLU A 1 103 ? -12.060 2.947 24.044 1.00 92.69 103 GLU A C 1
ATOM 826 O O . GLU A 1 103 ? -10.986 2.445 24.387 1.00 92.69 103 GLU A O 1
ATOM 831 N N . LYS A 1 104 ? -12.972 3.351 24.935 1.00 94.12 104 LYS A N 1
ATOM 832 C CA . LYS A 1 104 ? -12.789 3.195 26.379 1.00 94.12 104 LYS A CA 1
ATOM 833 C C . LYS A 1 104 ? -12.739 1.721 26.788 1.00 94.12 104 LYS A C 1
ATOM 835 O O . LYS A 1 104 ? -11.799 1.321 27.472 1.00 94.12 104 LYS A O 1
ATOM 840 N N . TYR A 1 105 ? -13.689 0.914 26.313 1.00 91.69 105 TYR A N 1
ATOM 841 C CA . TYR A 1 105 ? -13.736 -0.526 26.581 1.00 91.69 105 TYR A CA 1
ATOM 842 C C . TYR A 1 105 ? -12.454 -1.235 26.130 1.00 91.69 105 TYR A C 1
ATOM 844 O O . TYR A 1 105 ? -11.843 -1.986 26.891 1.00 91.69 105 TYR A O 1
ATOM 852 N N . VAL A 1 106 ? -12.003 -0.949 24.906 1.00 91.94 106 VAL A N 1
ATOM 853 C CA . VAL A 1 106 ? -10.782 -1.540 24.357 1.00 91.94 106 VAL A CA 1
ATOM 854 C C . VAL A 1 106 ? -9.559 -1.113 25.161 1.00 91.94 106 VAL A C 1
ATOM 856 O O . VAL A 1 106 ? -8.732 -1.965 25.461 1.00 91.94 106 VAL A O 1
ATOM 859 N N . LYS A 1 107 ? -9.437 0.160 25.567 1.00 92.06 107 LYS A N 1
ATOM 860 C CA . LYS A 1 107 ? -8.309 0.630 26.395 1.00 92.06 107 LYS A CA 1
ATOM 861 C C . LYS A 1 107 ? -8.218 -0.096 27.735 1.00 92.06 107 LYS A C 1
ATOM 863 O O . LYS A 1 107 ? -7.115 -0.424 28.162 1.00 92.06 107 LYS A O 1
ATOM 868 N N . GLU A 1 108 ? -9.353 -0.357 28.373 1.00 91.94 108 GLU A N 1
ATOM 869 C CA . GLU A 1 108 ? -9.412 -1.065 29.655 1.00 91.94 108 GLU A CA 1
ATOM 870 C C . GLU A 1 108 ? -9.105 -2.564 29.495 1.00 91.94 108 GLU A C 1
ATOM 872 O O . GLU A 1 108 ? -8.377 -3.140 30.302 1.00 91.94 108 GLU A O 1
ATOM 877 N N . MET A 1 109 ? -9.593 -3.191 28.420 1.00 89.75 109 MET A N 1
ATOM 878 C CA . MET A 1 109 ? -9.435 -4.631 28.178 1.00 89.75 109 MET A CA 1
ATOM 879 C C . MET A 1 109 ? -8.160 -5.012 27.414 1.00 89.75 109 MET A C 1
ATOM 881 O O . MET A 1 109 ? -7.818 -6.193 27.363 1.00 89.75 109 MET A O 1
ATOM 885 N N . LYS A 1 110 ? -7.429 -4.043 26.844 1.00 86.94 110 LYS A N 1
ATOM 886 C CA . LYS A 1 110 ? -6.262 -4.267 25.969 1.00 86.94 110 LYS A CA 1
ATOM 887 C C . LYS A 1 110 ? -5.221 -5.215 26.567 1.00 86.94 110 LYS A C 1
ATOM 889 O O . LYS A 1 110 ? -4.651 -6.023 25.847 1.00 86.94 110 LYS A O 1
ATOM 894 N N . PHE A 1 111 ? -4.984 -5.119 27.876 1.00 86.00 111 PHE A N 1
ATOM 895 C CA . PHE A 1 111 ? -3.979 -5.919 28.587 1.00 86.00 111 PHE A CA 1
ATOM 896 C C . PHE A 1 111 ? -4.400 -7.374 28.825 1.00 86.00 11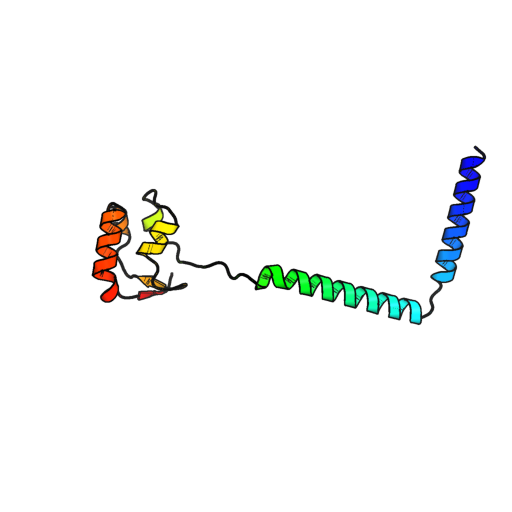1 PHE A C 1
ATOM 898 O O . PHE A 1 111 ? -3.541 -8.231 29.005 1.00 86.00 111 PHE A O 1
ATOM 905 N N . ASN A 1 112 ? -5.705 -7.652 28.808 1.00 89.88 112 ASN A N 1
ATOM 906 C CA . ASN A 1 112 ? -6.268 -8.982 29.050 1.00 89.88 112 ASN A CA 1
ATOM 907 C C . ASN A 1 112 ? -6.734 -9.664 27.756 1.00 89.88 112 ASN A C 1
ATOM 909 O O . ASN A 1 112 ? -7.067 -10.849 27.758 1.00 89.88 112 ASN A O 1
ATOM 913 N N . ALA A 1 113 ? -6.797 -8.916 26.654 1.00 88.88 113 ALA A N 1
ATOM 914 C CA . ALA A 1 113 ? -7.262 -9.413 25.375 1.00 88.88 113 ALA A CA 1
ATOM 915 C C . ALA A 1 113 ? -6.242 -10.374 24.754 1.00 88.88 113 ALA A C 1
ATOM 917 O O . ALA A 1 113 ? -5.053 -10.076 24.645 1.00 88.88 113 ALA A O 1
ATOM 918 N N . SER A 1 114 ? -6.728 -11.526 24.294 1.00 90.50 114 SER A N 1
ATOM 919 C CA . SER A 1 114 ? -5.929 -12.421 23.456 1.00 90.50 114 SER A CA 1
ATOM 920 C C . SER A 1 114 ? -5.746 -11.817 22.066 1.00 90.50 114 SER A C 1
ATOM 922 O O . SER A 1 114 ? -6.616 -11.098 21.577 1.00 90.50 114 SER A O 1
ATOM 924 N N . VAL A 1 115 ? -4.627 -12.127 21.422 1.00 93.19 115 VAL A N 1
ATOM 925 C CA . VAL A 1 115 ? -4.284 -11.635 20.085 1.00 93.19 115 VAL A CA 1
ATOM 926 C C . VAL A 1 115 ? -4.391 -12.793 19.097 1.00 93.19 115 VAL A C 1
ATOM 928 O O . VAL A 1 115 ? -3.899 -13.886 19.376 1.00 93.19 115 VAL A O 1
ATOM 931 N N . VAL A 1 116 ? -5.058 -12.570 17.966 1.00 92.19 116 VAL A N 1
ATOM 932 C CA . VAL A 1 116 ? -5.282 -13.580 16.922 1.00 92.19 116 VAL A CA 1
ATOM 933 C C . VAL A 1 116 ? -4.761 -13.091 15.569 1.00 92.19 116 VAL A C 1
ATOM 935 O O . VAL A 1 116 ? -4.767 -11.881 15.313 1.00 92.19 116 VAL A O 1
ATOM 938 N N . PRO A 1 117 ? -4.282 -14.003 14.704 1.00 91.25 117 PRO A N 1
ATOM 939 C CA . PRO A 1 117 ? -3.858 -13.650 13.358 1.00 91.25 117 PRO A CA 1
ATOM 940 C C . PRO A 1 117 ? -5.059 -13.229 12.518 1.00 91.25 117 PRO A C 1
ATOM 942 O O . PRO A 1 117 ? -6.174 -13.731 12.679 1.00 91.25 117 PRO A O 1
ATOM 945 N N . CYS A 1 118 ? -4.819 -12.308 11.599 1.00 85.56 118 CYS A N 1
ATOM 946 C CA . CYS A 1 118 ? -5.859 -11.828 10.707 1.00 85.56 118 CYS A CA 1
ATOM 947 C C . CYS A 1 118 ? -6.237 -12.913 9.703 1.00 85.56 118 CYS A C 1
ATOM 949 O O . CYS A 1 118 ? -5.370 -13.464 9.026 1.00 85.56 118 CYS A O 1
ATOM 951 N N . THR A 1 119 ? -7.525 -13.248 9.672 1.00 74.88 119 THR A N 1
ATOM 952 C CA . THR A 1 119 ? -8.100 -14.326 8.856 1.00 74.88 119 THR A CA 1
ATOM 953 C C . THR A 1 119 ? -9.082 -13.773 7.840 1.00 74.88 119 THR A C 1
ATOM 955 O O . THR A 1 119 ? -9.749 -12.764 8.165 1.00 74.88 119 THR A O 1
#

Sequence (119 aa):
MAENESKKMEEMCLLQILDKLGQGSKLLWIVFVVSITTSLVNGLHSMSYVFIAEIPGHWCSIPQLQKPNWSAKQIKNISQADECHIYNFNYQDLANLKYEDTEKYVKEMKFNASVVPCT

pLDDT: mean 85.48, std 7.65, range [61.16, 95.62]

Organism: NCBI:txid2053667

Foldseek 3Di:
DVVVVVVVVVVVVVVVVVVVVVPDDVVVVVVVCVVVVVVVVVVVVVVVCVVPVDDDQAAADDVLQVVPVDDPVLVCLQFDPDSFKGWPDPSNVLSVDDSVVSNVVSVVCVVVTDIDGHD

Radius of gyration: 32.75 Å; chains: 1; bounding box: 57×38×87 Å